Protein 4ZHW (pdb70)

Sequence (110 aa):
GMSSSKVLFGNNLDRLNPDSRNTLTKIARALLAVDIDKVRLEGHTDNYGDEGYNQKLSERRAESVAAVFREAGMPAANIEVRGLGMSKPVADNKTRAGRSENRRVAIIVPA

Secondary structure (DSSP, 8-state):
---SEEE--TT-----HHHHHHHHHHHHHHHHTT---EEEEEE--SSS-HHHHHHHHHHHHHHHHHHHHHHT--GGGEEEEE-TTSS-SS-TTSHHHHHHHSEEEEE---

GO terms:
  GO:0009279 cell outer membrane (C, EXP)

Nearest PDB structures (foldseek):
  4zhw-assembly1_A  TM=1.009E+00  e=9.923E-25  Pseudomonas aeruginosa PAO1
  5eb1-assembly2_D  TM=9.411E-01  e=9.774E-21  Pseudomonas aeruginosa PAO1
  6iki-assembly1_A  TM=9.176E-01  e=9.100E-20  Pseudomonas aeruginosa PAO1
  5eaz-assembly1_B  TM=9.067E-01  e=7.949E-20  Pseudomonas aeruginosa PAO1
  4b5c-assembly3_C  TM=9.358E-01  e=2.118E-10  Burkholderia pseudomallei

InterPro domains:
  IPR006664 Outer membrane protein, bacterial [PR01021] (65-87)
  IPR006664 Outer membrane protein, bacterial [PR01021] (95-110)
  IPR006664 Outer membrane protein, bacterial [PR01021] (110-126)
  IPR006665 OmpA-like domain [PF00691] (65-159)
  IPR006665 OmpA-like domain [PS51123] (53-168)
  IPR006665 OmpA-like domain [cd07185] (63-165)
  IPR036737 OmpA-like domain superfamily [G3DSA:3.30.1330.60] (34-168)
  IPR036737 OmpA-like domain superfamily [SSF103088] (52-165)
  IPR050330 Bacterial Outer Membrane Structural/Functional [PTHR30329] (46-166)

Structure (mmCIF, N/CA/C/O backbone):
data_4ZHW
#
_entry.id   4ZHW
#
_cell.length_a   40.650
_cell.length_b   40.650
_cell.length_c   155.173
_cell.angle_alpha   90.00
_cell.angle_beta   90.00
_cell.angle_gamma   90.00
#
_symmetry.space_group_name_H-M   'P 41 21 2'
#
loop_
_entity.id
_entity.type
_entity.pdbx_description
1 polymer YfiB
2 water water
#
loop_
_atom_site.group_PDB
_atom_site.id
_atom_site.type_symbol
_atom_site.label_atom_id
_atom_site.label_alt_id
_atom_site.label_comp_id
_atom_site.label_asym_id
_atom_site.label_entity_id
_atom_site.label_seq_id
_atom_site.pdbx_PDB_ins_code
_atom_site.Cartn_x
_atom_site.Cartn_y
_atom_site.Cartn_z
_atom_site.occupancy
_atom_site.B_iso_or_equiv
_atom_site.auth_seq_id
_atom_site.auth_comp_id
_atom_site.auth_asym_id
_atom_site.auth_atom_id
_atom_site.pdbx_PDB_model_num
ATOM 1 N N . GLY A 1 58 ? 16.374 19.990 -9.425 1.00 40.70 61 GLY A N 1
ATOM 2 C CA . GLY A 1 58 ? 17.193 18.926 -8.882 1.00 34.01 61 GLY A CA 1
ATOM 3 C C . GLY A 1 58 ? 16.432 17.614 -8.795 1.00 23.78 61 GLY A C 1
ATOM 4 O O . GLY A 1 58 ? 16.542 16.771 -9.674 1.00 22.26 61 GLY A O 1
ATOM 7 N N . MET A 1 59 ? 15.652 17.430 -7.734 1.00 26.42 62 MET A N 1
ATOM 8 C CA . MET A 1 59 ? 15.010 16.137 -7.490 1.00 24.52 62 MET A CA 1
ATOM 9 C C . MET A 1 59 ? 14.000 15.715 -8.544 1.00 26.68 62 MET A C 1
ATOM 10 O O . MET A 1 59 ? 13.092 16.466 -8.910 1.00 25.67 62 MET A O 1
ATOM 24 N N . SER A 1 60 ? 14.155 14.482 -9.007 1.00 20.93 63 SER A N 1
ATOM 25 C CA A SER A 1 60 ? 13.281 13.914 -10.024 0.60 20.98 63 SER A CA 1
ATOM 26 C CA B SER A 1 60 ? 13.285 13.915 -10.025 0.40 21.04 63 SER A CA 1
ATOM 27 C C . SER A 1 60 ? 13.333 12.400 -9.921 1.00 19.72 63 SER A C 1
ATOM 28 O O . SER A 1 60 ? 14.330 11.835 -9.451 1.00 24.33 63 SER A O 1
ATOM 41 N N . SER A 1 61 ? 12.273 11.739 -10.368 1.00 23.11 64 SER A N 1
ATOM 42 C CA . SER A 1 61 ? 12.270 10.275 -10.382 1.00 21.99 64 SER A CA 1
ATOM 43 C C . SER A 1 61 ? 13.119 9.745 -11.533 1.00 23.54 64 SER A C 1
ATOM 44 O O . SER A 1 61 ? 13.500 8.582 -11.563 1.00 22.91 64 SER A O 1
ATOM 52 N N . LYS A 1 62 ? 13.419 10.625 -12.473 1.00 20.73 65 LYS A N 1
ATOM 53 C CA . LYS A 1 62 ? 14.212 10.283 -13.634 1.00 21.77 65 LYS A CA 1
ATOM 54 C C . LYS A 1 62 ? 15.645 10.821 -13.491 1.00 19.30 65 LYS A C 1
ATOM 55 O O . LYS A 1 62 ? 15.853 12.012 -13.252 1.00 22.52 65 LYS A O 1
ATOM 74 N N . VAL A 1 63 ? 16.623 9.929 -13.625 1.00 17.72 66 VAL A N 1
ATOM 75 C CA . VAL A 1 63 ? 18.034 10.270 -13.587 1.00 17.26 66 VAL A CA 1
ATOM 76 C C . VAL A 1 63 ? 18.595 10.056 -14.986 1.00 15.68 66 VAL A C 1
ATOM 77 O O . VAL A 1 63 ? 18.497 8.957 -15.503 1.00 16.61 66 VAL A O 1
ATOM 90 N N . LEU A 1 64 ? 19.169 11.093 -15.592 1.00 15.78 67 LEU A N 1
ATOM 91 C CA . LEU A 1 64 ? 19.665 11.008 -16.963 1.00 15.27 67 LEU A CA 1
ATOM 92 C C . LEU A 1 64 ? 21.159 10.754 -17.038 1.00 15.87 67 LEU A C 1
ATOM 93 O O . LEU A 1 64 ? 21.912 11.106 -16.119 1.00 16.13 67 LEU A O 1
ATOM 109 N N . PHE A 1 65 ? 21.564 10.138 -18.139 1.00 14.38 68 PHE A N 1
ATOM 110 C CA . PHE A 1 65 ? 22.969 9.843 -18.411 1.00 13.43 68 PHE A CA 1
ATOM 111 C C . PHE A 1 65 ? 23.347 10.287 -19.809 1.00 15.47 68 PHE A C 1
ATOM 112 O O . PHE A 1 65 ? 22.523 10.275 -20.719 1.00 16.14 68 PHE A O 1
ATOM 129 N N . GLY A 1 66 ? 24.613 10.629 -19.985 1.00 15.91 69 GLY A N 1
ATOM 130 C CA . GLY A 1 66 ? 25.139 10.901 -21.305 1.00 17.61 69 GLY A CA 1
ATOM 131 C C . GLY A 1 66 ? 25.195 9.651 -22.158 1.00 16.87 69 GLY A C 1
ATOM 132 O O . GLY A 1 66 ? 25.112 8.538 -21.663 1.00 15.66 69 GLY A O 1
ATOM 136 N N . ASN A 1 67 ? 25.368 9.850 -23.458 1.00 16.77 70 ASN A N 1
ATOM 137 C CA . ASN A 1 67 ? 25.501 8.747 -24.391 1.00 15.67 70 ASN A CA 1
ATOM 138 C C . ASN A 1 67 ? 26.552 7.737 -23.963 1.00 15.87 70 ASN A C 1
ATOM 139 O O . ASN A 1 67 ? 27.739 8.086 -23.829 1.00 17.16 70 ASN A O 1
ATOM 150 N N . ASN A 1 68 ? 26.131 6.483 -23.783 1.00 14.70 71 ASN A N 1
ATOM 151 C CA . ASN A 1 68 ? 27.003 5.390 -23.385 1.00 15.92 71 ASN A CA 1
ATOM 152 C C . ASN A 1 68 ? 27.676 5.562 -22.032 1.00 15.86 71 ASN A C 1
ATOM 153 O O . ASN A 1 68 ? 28.600 4.815 -21.700 1.00 16.74 71 ASN A O 1
ATOM 164 N N . LEU A 1 69 ? 27.194 6.501 -21.224 1.00 16.11 72 LEU A N 1
ATOM 165 C CA . LEU A 1 69 ? 27.766 6.720 -19.898 1.00 16.20 72 LEU A CA 1
ATOM 166 C C . LEU A 1 69 ? 26.880 6.099 -18.831 1.00 15.33 72 LEU A C 1
ATOM 167 O O . LEU A 1 69 ? 25.664 5.968 -19.006 1.00 15.59 72 LEU A O 1
ATOM 183 N N . ASP A 1 70 ? 27.474 5.762 -17.696 1.00 15.11 73 ASP A N 1
ATOM 184 C CA . ASP A 1 70 ? 26.734 5.058 -16.652 1.00 15.19 73 ASP A CA 1
ATOM 185 C C . ASP A 1 70 ? 27.038 5.535 -15.242 1.00 15.20 73 ASP A C 1
ATOM 186 O O . ASP A 1 70 ? 26.627 4.898 -14.283 1.00 1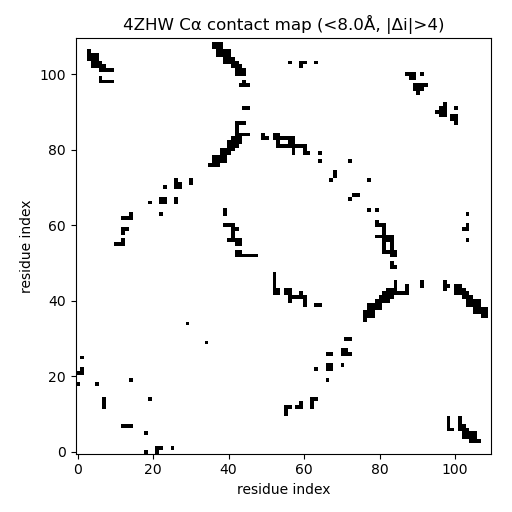6.85 73 ASP A O 1
ATOM 195 N N . ARG A 1 71 ? 27.718 6.677 -15.125 1.00 15.59 74 ARG A N 1
ATOM 196 C CA . ARG A 1 71 ? 28.045 7.243 -13.818 1.00 15.32 74 ARG A CA 1
ATOM 197 C C . ARG A 1 71 ? 27.235 8.487 -13.475 1.00 15.96 74 ARG A C 1
ATOM 198 O O . ARG A 1 71 ? 26.428 8.967 -14.268 1.00 16.46 74 ARG A O 1
ATOM 219 N N . LEU A 1 72 ? 27.428 8.965 -12.254 1.00 14.89 75 LEU A N 1
ATOM 220 C CA . LEU A 1 72 ? 26.706 10.113 -11.706 1.00 15.89 75 LEU A CA 1
ATOM 221 C C . LEU A 1 72 ? 27.696 11.192 -11.279 1.00 15.58 75 LEU A C 1
ATOM 222 O O . LEU A 1 72 ? 28.658 10.893 -10.572 1.00 19.37 75 LEU A O 1
ATOM 238 N N . ASN A 1 73 ? 27.458 12.442 -11.660 1.00 16.61 76 ASN A N 1
ATOM 239 C CA . ASN A 1 73 ? 28.309 13.531 -11.186 1.00 18.45 76 ASN A CA 1
ATOM 240 C C . ASN A 1 73 ? 27.968 13.919 -9.750 1.00 17.30 76 ASN A C 1
ATOM 241 O O . ASN A 1 73 ? 26.984 13.424 -9.189 1.00 18.13 76 ASN A O 1
ATOM 252 N N . PRO A 1 74 ? 28.794 14.773 -9.126 1.00 17.58 77 PRO A N 1
ATOM 253 C CA . PRO A 1 74 ? 28.519 15.071 -7.722 1.00 19.34 77 PRO A CA 1
ATOM 254 C C . PRO A 1 74 ? 27.165 15.738 -7.491 1.00 17.17 77 PRO A C 1
ATOM 255 O O . PRO A 1 74 ? 26.569 15.444 -6.463 1.00 18.88 77 PRO A O 1
ATOM 266 N N . ASP A 1 75 ? 26.686 16.581 -8.396 1.00 21.02 78 ASP A N 1
ATOM 267 C CA . ASP A 1 75 ? 25.359 17.183 -8.204 1.00 20.05 78 ASP A CA 1
ATOM 268 C C . ASP A 1 75 ? 24.269 16.097 -8.204 1.00 19.72 78 ASP A C 1
ATOM 269 O O . ASP A 1 75 ? 23.364 16.117 -7.364 1.00 19.77 78 ASP A O 1
ATOM 278 N N . SER A 1 76 ? 24.329 15.173 -9.154 1.00 19.21 79 SER A N 1
ATOM 279 C CA . SER A 1 76 ? 23.362 14.079 -9.208 1.00 17.68 79 SER A CA 1
ATOM 280 C C . SER A 1 76 ? 23.435 13.227 -7.957 1.00 17.79 79 SER A C 1
ATOM 281 O O . SER A 1 76 ? 22.423 12.866 -7.368 1.00 18.70 79 SER A O 1
ATOM 289 N N . ARG A 1 77 ? 24.637 12.886 -7.528 1.00 18.89 80 ARG A N 1
ATOM 290 C CA . ARG A 1 77 ? 24.769 12.073 -6.336 1.00 18.64 80 ARG A CA 1
ATOM 291 C C . ARG A 1 77 ? 24.210 12.774 -5.084 1.00 19.60 80 ARG A C 1
ATOM 292 O O . ARG A 1 77 ? 23.574 12.147 -4.226 1.00 19.37 80 ARG A O 1
ATOM 313 N N . ASN A 1 78 ? 24.424 14.082 -4.986 1.00 19.93 81 ASN A N 1
ATOM 314 C CA . ASN A 1 78 ? 23.909 14.808 -3.838 1.00 18.93 81 ASN A CA 1
ATOM 315 C C . ASN A 1 78 ? 22.380 14.846 -3.853 1.00 20.08 81 ASN A C 1
ATOM 316 O O . ASN A 1 78 ? 21.740 14.679 -2.816 1.00 20.12 81 ASN A O 1
ATOM 327 N N . THR A 1 79 ? 21.795 15.046 -5.026 1.00 18.97 82 THR A N 1
ATOM 328 C CA . THR A 1 79 ? 20.338 15.065 -5.170 1.00 19.02 82 THR A CA 1
ATOM 329 C C . THR A 1 79 ? 19.763 13.713 -4.776 1.00 21.69 82 THR A C 1
ATOM 330 O O . THR A 1 79 ? 18.798 13.623 -4.018 1.00 19.62 82 THR A O 1
ATOM 341 N N . LEU A 1 80 ? 20.370 12.655 -5.288 1.00 18.30 83 LEU A N 1
ATOM 342 C CA . LEU A 1 80 ? 19.886 11.309 -5.025 1.00 16.45 83 LEU A CA 1
ATOM 343 C C . LEU A 1 80 ? 20.067 10.917 -3.562 1.00 18.83 83 LEU A C 1
ATOM 344 O O . LEU A 1 80 ? 19.237 10.221 -2.990 1.00 17.06 83 LEU A O 1
ATOM 360 N N . THR A 1 81 ? 21.155 11.360 -2.938 1.00 17.18 84 THR A N 1
ATOM 361 C CA . THR A 1 81 ? 21.315 11.153 -1.507 1.00 17.34 84 THR A CA 1
ATOM 362 C C . THR A 1 81 ? 20.164 11.795 -0.730 1.00 17.37 84 THR A C 1
ATOM 363 O O . THR A 1 81 ? 19.667 11.201 0.220 1.00 17.58 84 THR A O 1
ATOM 374 N N . LYS A 1 82 ? 19.751 12.996 -1.135 1.00 18.88 85 LYS A N 1
ATOM 375 C CA . LYS A 1 82 ? 18.634 13.663 -0.461 1.00 19.20 85 LYS A CA 1
ATOM 376 C C . LYS A 1 82 ? 17.340 12.863 -0.622 1.00 18.78 85 LYS A C 1
ATOM 377 O O . LYS A 1 82 ? 16.604 12.702 0.355 1.00 18.55 85 LYS A O 1
ATOM 396 N N . ILE A 1 83 ? 17.066 12.347 -1.822 1.00 17.56 86 ILE A N 1
ATOM 397 C CA . ILE A 1 83 ? 15.873 11.525 -2.031 1.00 18.42 86 ILE A CA 1
ATOM 398 C C . ILE A 1 83 ? 15.959 10.288 -1.149 1.00 18.21 86 ILE A C 1
ATOM 399 O O . ILE A 1 83 ? 15.018 9.960 -0.431 1.00 17.49 86 ILE A O 1
ATOM 415 N N . ALA A 1 84 ? 17.108 9.618 -1.157 1.00 16.16 87 ALA A N 1
ATOM 416 C CA . ALA A 1 84 ? 17.280 8.410 -0.365 1.00 15.88 87 ALA A CA 1
ATOM 417 C C . ALA A 1 84 ? 17.066 8.661 1.117 1.00 15.01 87 ALA A C 1
ATOM 418 O O . ALA A 1 84 ? 16.425 7.872 1.808 1.00 16.97 87 ALA A O 1
ATOM 425 N N . ARG A 1 85 ? 17.633 9.754 1.622 1.00 16.80 88 ARG A N 1
ATOM 426 C CA . ARG A 1 85 ? 17.527 10.078 3.040 1.00 16.71 88 ARG A CA 1
ATOM 427 C C . ARG A 1 85 ? 16.085 10.453 3.399 1.00 14.80 88 ARG A C 1
ATOM 428 O O . ARG A 1 85 ? 15.635 10.171 4.520 1.00 17.60 88 ARG A O 1
ATOM 449 N N . ALA A 1 86 ? 15.372 11.089 2.477 1.00 17.06 89 ALA A N 1
ATOM 450 C CA . ALA A 1 86 ? 13.967 11.421 2.729 1.00 17.65 89 ALA A CA 1
ATOM 451 C C . ALA A 1 86 ? 13.139 10.151 2.875 1.00 16.87 89 ALA A C 1
ATOM 452 O O . ALA A 1 86 ? 12.349 10.032 3.803 1.00 17.68 89 ALA A O 1
ATOM 459 N N . LEU A 1 87 ? 13.332 9.202 1.963 1.00 16.83 90 LEU A N 1
ATOM 460 C CA . LEU A 1 87 ? 12.581 7.949 1.992 1.00 18.72 90 LEU A CA 1
ATOM 461 C C . LEU A 1 87 ? 12.926 7.124 3.230 1.00 18.51 90 LEU A C 1
ATOM 462 O O . LEU A 1 87 ? 12.055 6.510 3.849 1.00 18.96 90 LEU A O 1
ATOM 478 N N . LEU A 1 88 ? 14.191 7.148 3.638 1.00 18.72 91 LEU A N 1
ATOM 479 C CA . LEU A 1 88 ? 14.607 6.497 4.855 1.00 20.08 91 LEU A CA 1
ATOM 480 C C . LEU A 1 88 ? 13.872 7.111 6.069 1.00 19.32 91 LEU A C 1
ATOM 481 O O . LEU A 1 88 ? 13.377 6.411 6.954 1.00 19.93 91 LEU A O 1
ATOM 497 N N . ALA A 1 89 ? 13.816 8.440 6.094 1.00 19.39 92 ALA A N 1
ATOM 498 C CA . ALA A 1 89 ? 13.271 9.180 7.226 1.00 17.53 92 ALA A CA 1
ATOM 499 C C . ALA A 1 89 ? 11.807 8.866 7.451 1.00 19.44 92 ALA A C 1
ATOM 500 O O . ALA A 1 89 ? 11.366 8.785 8.599 1.00 19.52 92 ALA A O 1
ATOM 507 N N . VAL A 1 90 ? 11.055 8.697 6.369 1.00 17.96 93 VAL A N 1
ATOM 508 C CA . VAL A 1 90 ? 9.626 8.430 6.481 1.00 18.09 93 VAL A CA 1
ATOM 509 C C . VAL A 1 90 ? 9.330 6.933 6.360 1.00 17.41 93 VAL A C 1
ATOM 510 O O . VAL A 1 90 ? 8.201 6.536 6.134 1.00 17.55 93 VAL A O 1
ATOM 523 N N . ASP A 1 91 ? 10.360 6.115 6.530 1.00 17.39 94 ASP A N 1
ATOM 524 C CA . ASP A 1 91 ? 10.179 4.690 6.811 1.00 17.59 94 ASP A CA 1
ATOM 525 C C . ASP A 1 91 ? 9.523 3.949 5.641 1.00 16.54 94 ASP A C 1
ATOM 526 O O . ASP A 1 91 ? 8.666 3.091 5.844 1.00 16.47 94 ASP A O 1
ATOM 535 N N . ILE A 1 92 ? 9.957 4.257 4.427 1.00 16.39 95 ILE A N 1
ATOM 536 C CA . ILE A 1 92 ? 9.488 3.581 3.232 1.00 16.67 95 ILE A CA 1
ATOM 537 C C . ILE A 1 92 ? 10.138 2.200 3.108 1.00 15.24 95 ILE A C 1
ATOM 538 O O . ILE A 1 92 ? 11.337 2.060 3.303 1.00 16.88 95 ILE A O 1
ATOM 554 N N . ASP A 1 93 ? 9.344 1.183 2.747 1.00 14.86 96 ASP A N 1
ATOM 555 C CA . ASP A 1 93 ? 9.817 -0.204 2.655 1.00 14.98 96 ASP A CA 1
ATOM 556 C C . ASP A 1 93 ? 10.822 -0.447 1.539 1.00 15.93 96 ASP A C 1
ATOM 557 O O . ASP A 1 93 ? 11.805 -1.157 1.736 1.00 17.25 96 ASP A O 1
ATOM 566 N N . LYS A 1 94 ? 10.556 0.108 0.356 1.00 14.89 97 LYS A N 1
ATOM 567 C CA . LYS A 1 94 ? 11.220 -0.377 -0.842 1.00 16.25 97 LYS A CA 1
ATOM 568 C C . LYS A 1 94 ? 11.369 0.690 -1.913 1.00 14.82 97 LYS A C 1
ATOM 569 O O . LYS A 1 94 ? 10.469 1.493 -2.138 1.00 17.58 97 LYS A O 1
ATOM 588 N N . VAL A 1 95 ? 12.517 0.654 -2.576 1.00 15.27 98 VAL A N 1
ATOM 589 C CA . VAL A 1 95 ? 12.758 1.458 -3.774 1.00 15.18 98 VAL A CA 1
ATOM 590 C C . VAL A 1 95 ? 13.135 0.499 -4.892 1.00 17.86 98 VAL A C 1
ATOM 591 O O . VAL A 1 95 ? 13.871 -0.472 -4.652 1.00 17.47 98 VAL A O 1
ATOM 604 N N . ARG A 1 96 ? 12.623 0.762 -6.099 1.00 16.05 99 ARG A N 1
ATOM 605 C CA . ARG A 1 96 ? 12.936 -0.039 -7.279 1.00 16.28 99 ARG A CA 1
ATOM 606 C C . ARG A 1 96 ? 13.630 0.906 -8.239 1.00 17.04 99 ARG A C 1
ATOM 607 O O . ARG A 1 96 ? 13.161 2.017 -8.469 1.00 16.69 99 ARG A O 1
ATOM 628 N N . LEU A 1 97 ? 14.769 0.472 -8.756 1.00 15.92 100 LEU A N 1
ATOM 629 C CA . LEU A 1 97 ? 15.550 1.270 -9.691 1.00 16.44 100 LEU A CA 1
ATOM 630 C C . LEU A 1 97 ? 15.615 0.547 -11.026 1.00 17.24 100 LEU A C 1
ATOM 631 O O . LEU A 1 97 ? 16.165 -0.553 -11.109 1.00 18.21 100 LEU A O 1
ATOM 647 N N . GLU A 1 98 ? 15.046 1.150 -12.063 1.00 16.18 101 GLU A N 1
ATOM 648 C CA . GLU A 1 98 ? 15.006 0.534 -13.382 1.00 17.11 101 GLU A CA 1
ATOM 649 C C . GLU A 1 98 ? 15.919 1.308 -14.319 1.00 18.69 101 GLU A C 1
ATOM 650 O O . GLU A 1 98 ? 15.716 2.506 -14.518 1.00 18.17 101 GLU A O 1
ATOM 662 N N . GLY A 1 99 ? 16.929 0.631 -14.857 1.00 17.48 102 GLY A N 1
ATOM 663 C CA . GLY A 1 99 ? 17.837 1.227 -15.838 1.00 16.62 102 GLY A CA 1
ATOM 664 C C . GLY A 1 99 ? 17.379 1.029 -17.270 1.00 17.44 102 GLY A C 1
ATOM 6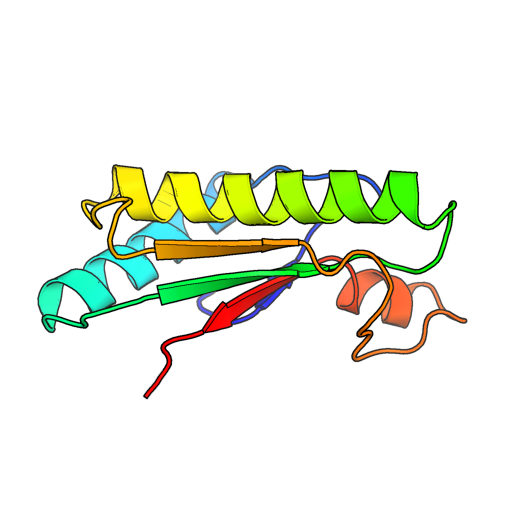65 O O . GLY A 1 99 ? 16.827 -0.019 -17.609 1.00 16.65 102 GLY A O 1
ATOM 669 N N . HIS A 1 100 ? 17.650 2.022 -18.114 1.00 15.37 103 HIS A N 1
ATOM 670 C CA . HIS A 1 100 ? 17.198 2.031 -19.503 1.00 14.97 103 HIS A CA 1
ATOM 671 C C . HIS A 1 100 ? 18.250 2.616 -20.430 1.00 14.26 103 HIS A C 1
ATOM 672 O O . HIS A 1 100 ? 19.137 3.349 -19.987 1.00 15.77 103 HIS A O 1
ATOM 686 N N . THR A 1 101 ? 18.115 2.321 -21.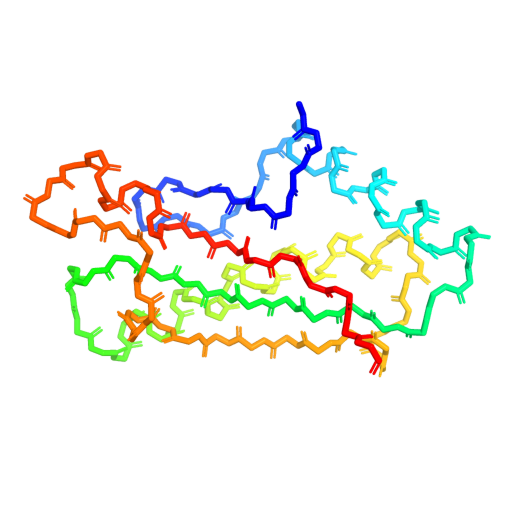721 1.00 14.63 104 THR A N 1
ATOM 687 C CA . THR A 1 101 ? 19.007 2.856 -22.750 1.00 15.44 104 THR A CA 1
ATOM 688 C C . THR A 1 101 ? 18.246 3.322 -23.979 1.00 15.99 104 THR A C 1
ATOM 689 O O . THR A 1 101 ? 17.053 3.035 -24.148 1.00 14.93 104 THR A O 1
ATOM 700 N N . ASP A 1 102 ? 18.960 3.999 -24.872 1.00 15.32 105 ASP A N 1
ATO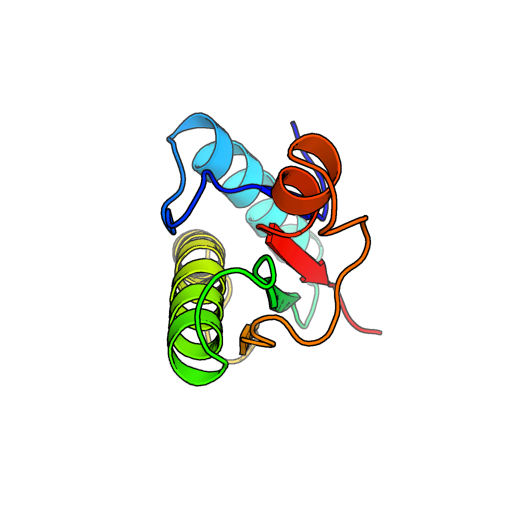M 701 C CA . ASP A 1 102 ? 18.485 4.191 -26.228 1.00 14.21 105 ASP A CA 1
ATOM 702 C C . ASP A 1 102 ? 18.700 2.893 -27.015 1.00 16.10 105 ASP A C 1
ATOM 703 O O . ASP A 1 102 ? 19.265 1.919 -26.489 1.00 16.43 105 ASP A O 1
ATOM 712 N N . ASN A 1 103 ? 18.231 2.866 -28.261 1.00 14.68 106 ASN A N 1
ATOM 713 C CA . ASN A 1 103 ? 18.267 1.631 -29.037 1.00 15.88 106 ASN A CA 1
ATOM 714 C C . ASN A 1 103 ? 19.473 1.521 -29.976 1.00 17.24 106 ASN A C 1
ATOM 715 O O . ASN A 1 103 ? 19.520 0.626 -30.818 1.00 17.91 106 ASN A O 1
ATOM 726 N N . TYR A 1 104 ? 20.449 2.417 -29.849 1.00 16.10 107 TYR A N 1
ATOM 727 C CA . TYR A 1 104 ? 21.702 2.252 -30.583 1.00 15.67 107 TYR A CA 1
ATOM 728 C C . TYR A 1 104 ? 22.517 1.124 -29.963 1.00 15.54 107 TYR A C 1
ATOM 729 O O . TYR A 1 104 ? 22.633 1.050 -28.746 1.00 16.11 107 TYR A O 1
ATOM 747 N N . GLY A 1 105 ? 23.040 0.215 -30.786 1.00 15.69 108 GLY A N 1
ATOM 748 C CA . GLY A 1 105 ? 23.751 -0.954 -30.303 1.00 17.84 108 GLY A CA 1
ATOM 749 C C . GLY A 1 105 ? 22.819 -2.126 -30.092 1.00 16.18 108 GLY A C 1
ATOM 750 O O . GLY A 1 105 ? 21.596 -1.976 -30.204 1.00 18.41 108 GLY A O 1
ATOM 754 N N . ASP A 1 106 ? 23.370 -3.299 -29.806 1.00 18.97 109 ASP A N 1
ATOM 755 C CA . ASP A 1 106 ? 22.523 -4.487 -29.748 1.00 21.72 109 ASP A CA 1
ATOM 756 C C . ASP A 1 106 ? 21.902 -4.715 -28.374 1.00 21.32 109 ASP A C 1
ATOM 757 O O . ASP A 1 106 ? 22.206 -3.998 -27.407 1.00 19.91 109 ASP A O 1
ATOM 766 N N . GLU A 1 107 ? 21.005 -5.694 -28.294 1.00 20.62 110 GLU A N 1
ATOM 767 C CA . GLU A 1 107 ? 20.219 -5.925 -27.089 1.00 21.91 110 GLU A CA 1
ATOM 768 C C . GLU A 1 107 ? 21.110 -6.144 -25.870 1.00 24.67 110 GLU A C 1
ATOM 769 O O . GLU A 1 107 ? 20.877 -5.564 -24.806 1.00 21.27 110 GLU A O 1
ATOM 781 N N . GLY A 1 108 ? 22.152 -6.949 -26.030 1.00 19.55 111 GLY A N 1
ATOM 782 C CA . GLY A 1 108 ? 23.009 -7.312 -24.925 1.00 23.25 111 GLY A CA 1
ATOM 783 C C . GLY A 1 108 ? 23.842 -6.146 -24.447 1.00 19.28 111 GLY A C 1
ATOM 784 O O . GLY A 1 108 ? 24.000 -5.954 -23.238 1.00 20.08 111 GLY A O 1
ATOM 788 N N . TYR A 1 109 ? 24.366 -5.372 -25.388 1.00 18.71 112 TYR A N 1
ATOM 789 C CA . TYR A 1 109 ? 25.163 -4.205 -25.055 1.00 19.02 112 TYR A CA 1
ATOM 790 C C . TYR A 1 109 ? 24.321 -3.280 -24.178 1.00 18.31 112 TYR A C 1
ATOM 791 O O . TY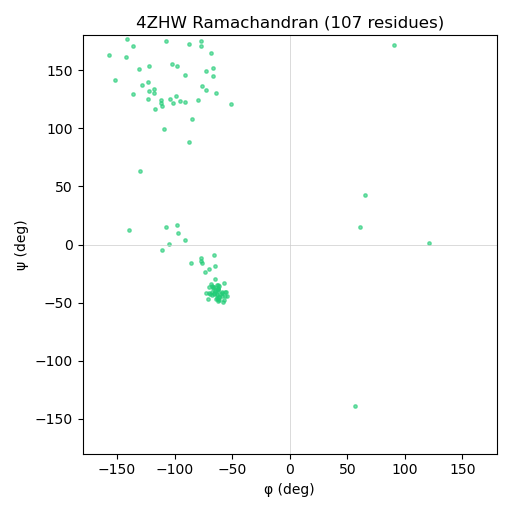R A 1 109 ? 24.775 -2.815 -23.118 1.00 17.89 112 TYR A O 1
ATOM 809 N N . ASN A 1 110 ? 23.089 -3.029 -24.614 1.00 17.96 113 ASN A N 1
ATOM 810 C CA . ASN A 1 110 ? 22.198 -2.119 -23.921 1.00 16.14 113 ASN A CA 1
ATOM 811 C C . ASN A 1 110 ? 21.722 -2.699 -22.596 1.00 19.24 113 ASN A C 1
ATOM 812 O O . ASN A 1 110 ? 21.576 -1.979 -21.615 1.00 17.21 113 ASN A O 1
ATOM 823 N N . GLN A 1 111 ? 21.495 -4.001 -22.554 1.00 16.53 114 GLN A N 1
ATOM 824 C CA . GLN A 1 111 ? 21.092 -4.639 -21.302 1.00 19.26 114 GLN A CA 1
ATOM 825 C C . GL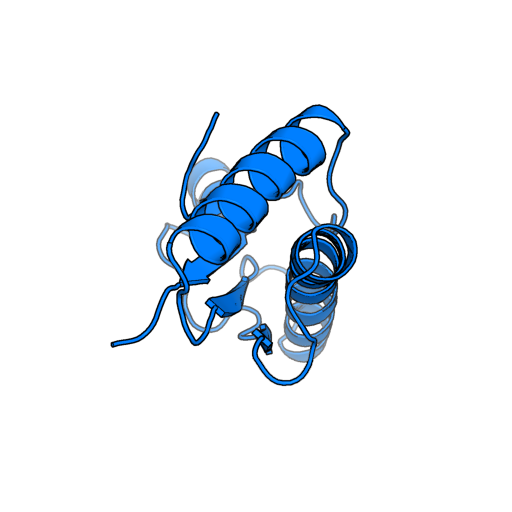N A 1 111 ? 22.156 -4.381 -20.234 1.00 19.14 114 GLN A C 1
ATOM 826 O O . GLN A 1 111 ? 21.837 -3.941 -19.122 1.00 18.53 114 GLN A O 1
ATOM 840 N N . LYS A 1 112 ? 23.420 -4.630 -20.557 1.00 17.04 115 LYS A N 1
ATOM 841 C CA . LYS A 1 112 ? 24.492 -4.452 -19.593 1.00 19.81 115 LYS A CA 1
ATOM 842 C C . LYS A 1 112 ? 24.672 -2.977 -19.212 1.00 17.34 115 LYS A C 1
ATOM 843 O O . LYS A 1 112 ? 24.895 -2.676 -18.041 1.00 16.91 115 LYS A O 1
ATOM 862 N N . LEU A 1 113 ? 24.519 -2.066 -20.171 1.00 16.06 116 LEU A N 1
ATOM 863 C CA . LEU A 1 113 ? 24.618 -0.628 -19.889 1.00 15.89 116 LEU A CA 1
ATOM 864 C C . LEU A 1 113 ? 23.508 -0.216 -18.920 1.00 16.47 116 LEU A C 1
ATOM 865 O O . LEU A 1 113 ? 23.741 0.539 -17.976 1.00 15.68 116 LEU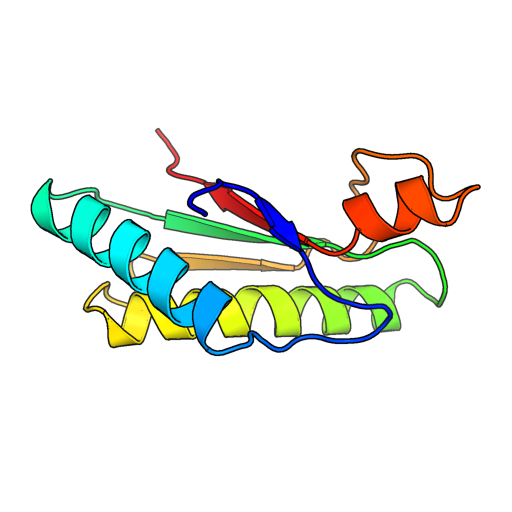 A O 1
ATOM 881 N N . SER A 1 114 ? 22.304 -0.723 -19.143 1.00 17.07 117 SER A N 1
ATOM 882 C CA . SER A 1 114 ? 21.181 -0.405 -18.278 1.00 16.02 117 SER A CA 1
ATOM 883 C C . SER A 1 114 ? 21.410 -0.909 -16.859 1.00 18.45 117 SER A C 1
ATOM 884 O O . SER A 1 114 ? 20.998 -0.256 -15.887 1.00 17.04 117 SER A O 1
ATOM 892 N N . GLU A 1 115 ? 22.080 -2.051 -16.731 1.00 16.97 118 GLU A N 1
ATOM 893 C CA . GLU A 1 115 ? 22.379 -2.622 -15.423 1.00 19.12 118 GLU A CA 1
ATOM 894 C C . GLU A 1 115 ? 23.400 -1.759 -14.705 1.00 16.67 118 GLU A C 1
ATOM 895 O O . GLU A 1 115 ? 23.269 -1.519 -13.503 1.00 17.75 118 GLU A O 1
ATOM 907 N N . ARG A 1 116 ? 24.435 -1.300 -15.413 1.00 17.46 119 ARG A N 1
ATOM 908 C CA . ARG A 1 116 ? 25.431 -0.434 -14.790 1.00 16.69 119 ARG A CA 1
ATOM 909 C C . ARG A 1 116 ? 24.802 0.874 -14.309 1.00 16.99 119 ARG A C 1
ATOM 910 O O . ARG A 1 116 ? 25.138 1.385 -13.231 1.00 15.80 119 ARG A O 1
ATOM 931 N N . ARG A 1 117 ? 23.887 1.428 -15.098 1.00 15.93 120 ARG A N 1
ATOM 932 C CA . ARG A 1 117 ? 23.215 2.654 -14.699 1.00 15.67 120 ARG A CA 1
ATOM 933 C C . ARG A 1 117 ? 22.405 2.460 -13.417 1.00 15.48 120 ARG A C 1
ATOM 934 O O . ARG A 1 117 ? 22.494 3.263 -12.487 1.00 15.50 120 ARG A O 1
ATOM 955 N N . ALA A 1 118 ? 21.617 1.408 -13.377 1.00 1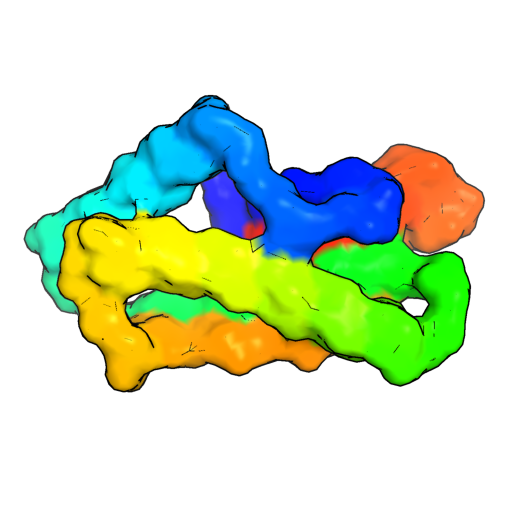5.70 121 ALA A N 1
ATOM 956 C CA . ALA A 1 118 ? 20.794 1.142 -12.214 1.00 17.06 121 ALA A CA 1
ATOM 957 C C . ALA A 1 118 ? 21.652 0.895 -10.971 1.00 16.54 121 ALA A C 1
ATOM 958 O O . ALA A 1 118 ? 21.293 1.337 -9.865 1.00 16.37 121 ALA A O 1
ATOM 965 N N . GLU A 1 119 ? 22.790 0.226 -11.138 1.00 16.27 122 GLU A N 1
ATOM 966 C CA . GLU A 1 119 ? 23.689 -0.038 -10.025 1.00 17.30 122 GLU A CA 1
ATOM 967 C C . GLU A 1 119 ? 24.314 1.238 -9.493 1.00 15.95 122 GLU A C 1
ATOM 968 O O . GLU A 1 119 ? 24.491 1.375 -8.290 1.00 16.56 122 GLU A O 1
ATOM 980 N N . SER A 1 120 ? 24.639 2.187 -10.364 1.00 15.50 123 SER A N 1
ATOM 981 C CA . SER A 1 120 ? 25.197 3.460 -9.928 1.00 16.82 123 SER A CA 1
ATOM 982 C C . SER A 1 120 ? 24.237 4.180 -9.003 1.00 15.69 123 SER A C 1
ATOM 983 O O . SER A 1 120 ? 24.651 4.739 -7.979 1.00 16.55 123 SER A O 1
ATOM 991 N N . VAL A 1 121 ? 22.955 4.158 -9.353 1.00 15.44 124 VAL A N 1
ATOM 992 C CA . VAL A 1 121 ? 21.932 4.800 -8.529 1.00 15.92 124 VAL A CA 1
ATOM 993 C C . VAL A 1 121 ? 21.701 3.988 -7.251 1.00 13.59 124 VAL A C 1
ATOM 994 O O . VAL A 1 121 ? 21.620 4.559 -6.152 1.00 15.28 124 VAL A O 1
ATOM 1007 N N . ALA A 1 122 ? 21.656 2.662 -7.360 1.00 14.82 125 ALA A N 1
ATOM 1008 C CA . ALA A 1 122 ? 21.509 1.810 -6.172 1.00 17.53 125 ALA A CA 1
ATOM 1009 C C . ALA A 1 122 ? 22.587 2.067 -5.135 1.00 17.26 125 ALA A C 1
ATOM 1010 O O . ALA A 1 122 ? 22.315 2.082 -3.926 1.00 17.15 125 ALA A O 1
ATOM 1017 N N . ALA A 1 123 ? 23.818 2.254 -5.576 1.00 15.94 126 ALA A N 1
ATOM 1018 C CA . ALA A 1 123 ? 24.918 2.493 -4.649 1.00 17.29 126 ALA A CA 1
ATOM 1019 C C . ALA A 1 123 ? 24.706 3.749 -3.833 1.00 16.99 126 ALA A C 1
ATOM 1020 O O . ALA A 1 123 ? 25.086 3.793 -2.654 1.00 17.24 126 ALA A O 1
ATOM 1027 N N . VAL A 1 124 ? 24.119 4.785 -4.428 1.00 14.70 127 VAL A N 1
ATOM 1028 C CA . VAL A 1 124 ? 23.859 6.019 -3.680 1.00 15.28 127 VAL A CA 1
ATOM 1029 C C . VAL A 1 124 ? 22.824 5.746 -2.579 1.00 13.96 127 VAL A C 1
ATOM 1030 O O . VAL A 1 124 ? 22.966 6.215 -1.442 1.00 15.43 127 VAL A O 1
ATOM 1043 N N . PHE A 1 125 ? 21.792 4.970 -2.895 1.00 15.29 128 PHE A N 1
ATOM 1044 C CA . PHE A 1 125 ? 20.779 4.640 -1.894 1.00 15.62 128 PHE A CA 1
ATOM 1045 C C . PHE A 1 125 ? 21.381 3.793 -0.765 1.00 15.61 128 PHE A C 1
ATOM 1046 O O . PHE A 1 125 ? 21.072 4.006 0.416 1.00 15.85 128 PHE A O 1
ATOM 1063 N N . ARG A 1 126 ? 22.254 2.853 -1.111 1.00 15.14 129 ARG A N 1
ATOM 1064 C CA . ARG A 1 126 ? 22.886 2.021 -0.089 1.00 16.86 129 ARG A CA 1
ATOM 1065 C C . ARG A 1 126 ? 23.786 2.849 0.798 1.00 17.39 129 ARG A C 1
ATOM 1066 O O . ARG A 1 126 ? 23.796 2.670 2.027 1.00 16.59 129 ARG A O 1
ATOM 1087 N N . GLU A 1 127 ? 24.547 3.758 0.202 1.00 16.91 130 GLU A N 1
ATOM 1088 C CA . GLU A 1 127 ? 25.468 4.592 0.961 1.00 18.08 130 GLU A CA 1
ATOM 1089 C C . GLU A 1 127 ? 24.704 5.506 1.908 1.00 18.25 130 GLU A C 1
ATOM 1090 O O . GLU A 1 127 ? 25.207 5.846 2.988 1.00 19.68 130 GLU A O 1
ATOM 1102 N N . ALA A 1 128 ? 23.482 5.876 1.529 1.00 17.00 131 ALA A N 1
ATOM 1103 C CA . ALA A 1 128 ? 22.652 6.751 2.352 1.00 17.24 131 ALA A CA 1
ATOM 1104 C C . ALA A 1 128 ? 22.009 6.019 3.531 1.00 18.05 131 ALA A C 1
ATOM 1105 O O . ALA A 1 128 ? 21.459 6.654 4.433 1.00 19.33 131 ALA A O 1
ATOM 1112 N N . GLY A 1 129 ? 22.024 4.694 3.495 1.00 16.52 132 GLY A N 1
ATOM 1113 C CA . GLY A 1 129 ? 21.522 3.879 4.592 1.00 16.75 132 GLY A CA 1
ATOM 1114 C C . GLY A 1 129 ? 20.394 2.916 4.262 1.00 17.31 132 GLY A C 1
ATOM 1115 O O . GLY A 1 129 ? 19.897 2.225 5.143 1.00 16.74 132 GLY A O 1
ATOM 1119 N N . MET A 1 130 ? 19.963 2.868 3.002 1.00 15.98 133 MET A N 1
ATOM 1120 C CA . MET A 1 130 ? 18.909 1.945 2.607 1.00 16.62 133 MET A CA 1
ATOM 1121 C C . MET A 1 130 ? 19.503 0.558 2.428 1.00 17.91 133 MET A C 1
ATOM 1122 O O . MET A 1 130 ? 20.468 0.387 1.666 1.00 17.80 133 MET A O 1
ATOM 1136 N N . PRO A 1 131 ? 18.960 -0.444 3.132 1.00 16.75 134 PRO A N 1
ATOM 1137 C CA . PRO A 1 131 ? 19.556 -1.778 2.988 1.00 18.03 134 PRO A CA 1
ATOM 1138 C C . PRO A 1 131 ? 19.369 -2.356 1.590 1.00 17.38 134 PRO A C 1
ATOM 1139 O O . PRO A 1 131 ? 18.321 -2.175 0.975 1.00 16.84 134 PRO A O 1
ATOM 1150 N N . ALA A 1 132 ? 20.373 -3.097 1.125 1.00 18.14 135 ALA A N 1
ATOM 1151 C CA . ALA A 1 132 ? 20.327 -3.702 -0.198 1.00 18.59 135 ALA A CA 1
ATOM 1152 C C . ALA A 1 132 ? 19.116 -4.614 -0.368 1.00 18.83 135 ALA A C 1
ATOM 1153 O O . ALA A 1 132 ? 18.552 -4.711 -1.457 1.00 18.67 135 ALA A O 1
ATOM 1160 N N . ALA A 1 133 ? 18.707 -5.264 0.719 1.00 17.90 136 ALA A N 1
ATOM 1161 C CA . ALA A 1 133 ? 17.567 -6.161 0.660 1.00 18.83 136 ALA A CA 1
ATOM 1162 C C . ALA A 1 133 ? 16.265 -5.445 0.337 1.00 19.83 136 ALA A C 1
ATOM 1163 O O . ALA A 1 133 ? 15.307 -6.089 -0.056 1.00 19.59 136 ALA A O 1
ATOM 1170 N N . ASN A 1 134 ? 16.243 -4.121 0.521 1.00 17.56 137 ASN A N 1
ATOM 1171 C CA . ASN A 1 134 ? 15.045 -3.317 0.306 1.00 16.48 137 ASN A CA 1
ATOM 1172 C C . ASN A 1 134 ? 15.138 -2.457 -0.966 1.00 18.89 137 ASN A C 1
ATOM 1173 O O . ASN A 1 134 ? 14.368 -1.506 -1.159 1.00 17.47 137 ASN A O 1
ATOM 1184 N N . ILE A 1 135 ? 16.096 -2.790 -1.825 1.00 17.23 138 ILE A N 1
ATOM 1185 C CA . ILE A 1 135 ? 16.297 -2.116 -3.100 1.00 16.21 138 ILE A CA 1
ATOM 1186 C C . ILE A 1 135 ? 16.205 -3.180 -4.182 1.00 18.13 138 ILE A C 1
ATOM 1187 O O . ILE A 1 135 ? 16.920 -4.192 -4.130 1.00 20.33 138 ILE A O 1
ATOM 1203 N N . GLU A 1 136 ? 15.323 -2.964 -5.144 1.00 17.44 139 GLU A N 1
ATOM 1204 C CA . GLU A 1 136 ? 15.239 -3.817 -6.326 1.00 18.79 139 GLU A CA 1
ATOM 1205 C C . GLU A 1 136 ? 15.921 -3.125 -7.490 1.00 18.24 139 GLU A C 1
ATOM 1206 O O . GLU A 1 136 ? 15.546 -2.014 -7.864 1.00 22.00 139 GLU A O 1
ATOM 1218 N N . VAL A 1 137 ? 16.922 -3.778 -8.056 1.00 17.79 140 VAL A N 1
ATOM 1219 C CA . VAL A 1 137 ? 17.700 -3.208 -9.142 1.00 18.48 140 VAL A CA 1
ATOM 1220 C C . VAL A 1 137 ? 17.407 -4.010 -10.412 1.00 21.32 140 VAL A C 1
ATOM 1221 O O . VAL A 1 137 ? 17.578 -5.233 -10.433 1.00 20.74 140 VAL A O 1
ATOM 1234 N N . ARG A 1 138 ? 16.963 -3.324 -11.465 1.00 18.39 141 ARG A N 1
ATOM 1235 C CA . ARG A 1 138 ? 16.586 -3.994 -12.709 1.00 19.71 141 ARG A CA 1
ATOM 1236 C C . ARG A 1 138 ? 17.129 -3.238 -13.906 1.00 19.23 141 ARG A C 1
ATOM 1237 O O . ARG A 1 138 ? 16.914 -2.045 -14.018 1.00 22.33 141 ARG A O 1
ATOM 1258 N N . GLY A 1 139 ? 17.794 -3.935 -14.813 1.00 18.77 142 GLY A N 1
ATOM 1259 C CA . GLY A 1 139 ? 18.127 -3.353 -16.110 1.00 19.68 142 GLY A CA 1
ATOM 1260 C C . GLY A 1 139 ? 17.113 -3.817 -17.148 1.00 20.77 142 GLY A C 1
ATOM 1261 O O . GLY A 1 139 ? 16.869 -5.027 -17.262 1.00 21.11 142 GLY A O 1
ATOM 1265 N N . LEU A 1 140 ? 16.501 -2.883 -17.883 1.00 17.61 143 LEU A N 1
ATOM 1266 C CA . LEU A 1 140 ? 15.529 -3.205 -18.933 1.00 18.03 143 LEU A CA 1
ATOM 1267 C C . LEU A 1 140 ? 16.123 -3.038 -20.330 1.00 18.97 143 LEU A C 1
ATOM 1268 O O . LEU A 1 140 ? 15.437 -3.232 -21.343 1.00 21.17 143 LEU A O 1
ATOM 1284 N N . GLY A 1 141 ? 17.393 -2.657 -20.399 1.00 17.62 144 GLY A N 1
ATOM 1285 C CA . GLY A 1 141 ? 18.003 -2.414 -21.696 1.00 18.17 144 GLY A CA 1
ATOM 1286 C C . GLY A 1 141 ? 17.262 -1.385 -22.529 1.00 18.07 144 GLY A C 1
ATOM 1287 O O . GLY A 1 141 ? 16.813 -0.360 -22.015 1.00 17.00 144 GLY A O 1
ATOM 1291 N N . MET A 1 142 ? 17.144 -1.658 -23.829 1.00 17.69 145 MET A N 1
ATOM 1292 C CA . MET A 1 142 ? 16.523 -0.741 -24.780 1.00 17.34 145 MET A CA 1
ATOM 1293 C C . MET A 1 142 ? 15.009 -0.959 -24.962 1.00 18.14 145 MET A C 1
ATOM 1294 O O . MET A 1 142 ? 14.372 -0.276 -25.753 1.00 18.88 145 MET A O 1
ATOM 1308 N N . SER A 1 143 ? 14.443 -1.883 -24.194 1.00 19.47 146 SER A N 1
ATOM 1309 C CA . SER A 1 143 ? 13.096 -2.411 -24.445 1.00 21.77 146 SER A CA 1
ATOM 1310 C C . SER A 1 143 ? 11.890 -1.514 -24.133 1.00 21.93 146 SER A C 1
ATOM 1311 O O . SER A 1 143 ? 10.816 -1.717 -24.710 1.00 23.13 146 SER A O 1
ATOM 1319 N N . LYS A 1 144 ? 12.052 -0.540 -23.243 1.00 19.69 147 LYS A N 1
ATOM 1320 C CA . LYS A 1 144 ? 10.935 0.248 -22.747 1.00 18.37 147 LYS A CA 1
ATOM 1321 C C . LYS A 1 144 ? 11.189 1.754 -22.827 1.00 16.28 147 LYS A C 1
ATOM 1322 O O . LYS A 1 144 ? 11.220 2.456 -21.830 1.00 19.09 147 LYS A O 1
ATOM 1341 N N . PRO A 1 145 ? 11.346 2.268 -24.040 1.00 15.95 148 PRO A N 1
ATOM 1342 C CA . PRO A 1 145 ? 11.563 3.710 -24.208 1.00 15.67 148 PRO A CA 1
ATOM 1343 C C . PRO A 1 145 ? 10.362 4.543 -23.810 1.00 17.30 148 PRO A C 1
ATOM 1344 O O . PRO A 1 145 ? 9.210 4.083 -23.914 1.00 18.78 148 PRO A O 1
ATOM 1355 N N . VAL A 1 146 ? 10.623 5.767 -23.375 1.00 16.71 149 VAL A N 1
ATOM 1356 C CA . VAL A 1 146 ? 9.584 6.786 -23.150 1.00 18.80 149 VAL A CA 1
ATOM 1357 C C . VAL A 1 146 ? 9.648 7.945 -24.141 1.00 18.60 149 VAL A C 1
ATOM 1358 O O . VAL A 1 146 ? 8.793 8.841 -24.134 1.00 18.25 149 VAL A O 1
ATOM 1371 N N . ALA A 1 147 ? 10.665 7.942 -24.998 1.00 15.48 150 ALA A N 1
ATOM 1372 C CA . ALA A 1 147 ? 10.865 9.037 -25.934 1.00 16.65 150 ALA A CA 1
ATOM 1373 C C . ALA A 1 147 ? 11.343 8.502 -27.288 1.00 16.00 150 ALA A C 1
ATOM 1374 O O . ALA A 1 147 ? 11.589 7.304 -27.426 1.00 18.02 150 ALA A O 1
ATOM 1381 N N . ASP A 1 148 ? 11.503 9.400 -28.253 1.00 18.91 151 ASP A N 1
ATOM 1382 C CA . ASP A 1 148 ? 11.684 9.008 -29.642 1.00 20.73 151 ASP A CA 1
ATOM 1383 C C . ASP A 1 148 ? 13.144 8.697 -29.976 1.00 16.69 151 ASP A C 1
ATOM 1384 O O . ASP A 1 148 ? 13.958 9.609 -30.097 1.00 18.28 151 ASP A O 1
ATOM 1393 N N . ASN A 1 149 ? 13.463 7.421 -30.171 1.00 17.31 152 ASN A N 1
ATOM 1394 C CA . ASN A 1 149 ? 14.817 7.035 -30.551 1.00 15.53 152 ASN A CA 1
ATOM 1395 C C . ASN A 1 149 ? 15.237 7.532 -31.928 1.00 17.30 152 ASN A C 1
ATOM 1396 O O . ASN A 1 149 ? 16.401 7.403 -32.278 1.00 16.07 152 ASN A O 1
ATOM 1407 N N . LYS A 1 150 ? 14.325 8.089 -32.718 1.00 16.57 153 LYS A N 1
ATOM 1408 C CA . LYS A 1 150 ? 14.724 8.658 -33.998 1.00 15.93 153 LYS A CA 1
ATOM 1409 C C . LYS A 1 150 ? 15.542 9.936 -33.842 1.00 15.81 153 LYS A C 1
ATOM 1410 O O . LYS A 1 150 ? 16.269 10.306 -34.760 1.00 17.61 153 LYS A O 1
ATOM 1429 N N . THR A 1 151 ? 15.435 10.610 -32.699 1.00 16.50 154 THR A N 1
ATOM 1430 C CA . THR A 1 151 ? 16.094 11.902 -32.533 1.00 14.14 154 THR A CA 1
ATOM 1431 C C . THR A 1 151 ? 17.055 11.936 -31.353 1.00 17.24 154 THR A C 1
ATOM 1432 O O . THR A 1 151 ? 16.886 11.211 -30.380 1.00 16.36 154 THR A O 1
ATOM 1443 N N . ARG A 1 152 ? 18.054 12.812 -31.436 1.00 16.00 155 ARG A N 1
ATOM 1444 C CA . ARG A 1 152 ? 18.975 12.998 -30.315 1.00 17.35 155 ARG A CA 1
ATOM 1445 C C . ARG A 1 152 ? 18.260 13.326 -29.024 1.00 17.36 155 ARG A C 1
ATOM 1446 O O . ARG A 1 152 ? 18.606 12.805 -27.957 1.00 17.79 155 ARG A O 1
ATOM 1467 N N . ALA A 1 153 ? 17.289 14.222 -29.105 1.00 17.55 156 ALA A N 1
ATOM 1468 C CA . ALA A 1 153 ? 16.580 14.665 -27.916 1.00 17.26 156 ALA A CA 1
ATOM 1469 C C . ALA A 1 153 ? 15.810 13.510 -27.281 1.00 19.10 156 ALA A C 1
ATOM 1470 O O . ALA A 1 153 ? 15.743 13.382 -26.049 1.00 18.39 156 ALA A O 1
ATOM 1477 N N . GLY A 1 154 ? 15.218 12.665 -28.118 1.00 18.42 157 GLY A N 1
ATOM 1478 C CA . GLY A 1 154 ? 14.466 11.538 -27.616 1.00 16.25 157 GLY A CA 1
ATOM 1479 C C . GLY A 1 154 ? 15.388 10.479 -27.019 1.00 15.69 157 GLY A C 1
ATOM 1480 O O . GLY A 1 154 ? 15.155 9.983 -25.921 1.00 16.15 157 GLY A O 1
ATOM 1484 N N . ARG A 1 155 ? 16.457 10.147 -27.736 1.00 15.41 158 ARG A N 1
ATOM 1485 C CA . ARG A 1 155 ? 17.439 9.195 -27.220 1.00 15.65 158 ARG A CA 1
ATOM 1486 C C . ARG A 1 155 ? 17.986 9.660 -25.869 1.00 15.10 158 ARG A C 1
ATOM 1487 O O . ARG A 1 155 ? 18.127 8.847 -24.948 1.00 15.39 158 ARG A O 1
ATOM 1508 N N . SER A 1 156 ? 18.244 10.961 -25.732 1.00 16.13 159 SER A N 1
ATOM 1509 C CA . SER A 1 156 ? 18.764 11.504 -24.481 1.00 15.10 159 SER A CA 1
ATOM 1510 C C . SER A 1 156 ? 17.792 11.204 -23.319 1.00 16.99 159 SER A C 1
ATOM 1511 O O . SER A 1 156 ? 18.219 10.842 -22.212 1.00 17.22 159 SER A O 1
ATOM 1519 N N . GLU A 1 157 ? 16.490 11.326 -23.561 1.00 15.01 160 GLU A N 1
ATOM 1520 C CA . GLU A 1 157 ? 15.498 11.087 -22.521 1.00 15.18 160 GLU A CA 1
ATOM 1521 C C . GLU A 1 157 ? 15.264 9.596 -22.256 1.00 15.28 160 GLU A C 1
ATOM 1522 O O . GLU A 1 157 ? 14.695 9.237 -21.233 1.00 17.51 160 GLU A O 1
ATOM 1534 N N . ASN A 1 158 ? 15.769 8.721 -23.124 1.00 14.60 161 ASN A N 1
ATOM 1535 C CA . ASN A 1 158 ? 15.728 7.277 -22.875 1.00 14.70 161 ASN A CA 1
ATOM 1536 C C . ASN A 1 158 ? 16.899 6.754 -22.034 1.00 15.49 161 ASN A C 1
ATOM 1537 O O . ASN A 1 158 ? 16.829 5.648 -21.492 1.00 16.82 161 ASN A O 1
ATOM 1548 N N . ARG A 1 159 ? 17.957 7.560 -21.919 1.00 14.95 162 ARG A N 1
ATOM 1549 C CA . ARG A 1 159 ? 19.173 7.169 -21.220 1.00 14.79 162 ARG A CA 1
ATOM 1550 C C . ARG A 1 159 ? 18.998 7.507 -19.756 1.00 15.40 162 ARG A C 1
ATOM 1551 O O . ARG A 1 159 ? 19.373 8.589 -19.329 1.00 14.58 162 ARG A O 1
ATOM 1572 N N . ARG A 1 160 ? 18.438 6.585 -18.984 1.00 14.84 163 ARG A N 1
ATOM 1573 C CA . ARG A 1 160 ? 17.898 6.961 -17.686 1.00 16.27 163 ARG A CA 1
ATOM 1574 C C . ARG A 1 160 ? 17.806 5.808 -16.717 1.00 15.72 163 ARG A C 1
ATOM 1575 O O . ARG A 1 160 ? 17.849 4.627 -17.091 1.00 16.08 163 ARG A O 1
ATOM 1596 N N . VAL A 1 161 ? 17.662 6.173 -15.450 1.00 15.15 164 VAL A N 1
ATOM 1597 C CA . VAL A 1 161 ? 17.161 5.293 -14.411 1.00 15.95 164 VAL A CA 1
ATOM 1598 C C . VAL A 1 161 ? 15.875 5.906 -13.886 1.00 16.55 164 VAL A C 1
ATOM 1599 O O . VAL A 1 161 ? 15.805 7.121 -13.656 1.00 17.05 164 VAL A O 1
ATOM 1612 N N . ALA A 1 162 ? 14.854 5.072 -13.753 1.00 15.94 165 ALA A N 1
ATOM 1613 C CA . ALA A 1 162 ? 13.604 5.449 -13.106 1.00 16.82 165 ALA A CA 1
ATOM 1614 C C . ALA A 1 162 ? 13.652 5.015 -11.645 1.00 15.57 165 ALA A C 1
ATOM 1615 O O . ALA A 1 162 ? 13.894 3.832 -11.361 1.00 18.02 165 ALA A O 1
ATOM 1622 N N . ILE A 1 163 ? 13.461 5.969 -10.740 1.00 16.91 166 ILE A N 1
ATOM 1623 C CA . ILE A 1 163 ? 13.337 5.689 -9.317 1.00 17.74 166 ILE A CA 1
ATOM 1624 C C . ILE A 1 163 ? 11.866 5.482 -9.007 1.00 21.69 166 ILE A C 1
ATOM 1625 O O . ILE A 1 163 ? 11.046 6.353 -9.286 1.00 25.66 166 ILE A O 1
ATOM 1641 N N . ILE A 1 164 ? 11.525 4.327 -8.452 1.00 16.83 167 ILE A N 1
ATOM 1642 C CA . ILE A 1 164 ? 10.133 3.978 -8.188 1.00 16.41 167 ILE A CA 1
ATOM 1643 C C . ILE A 1 164 ? 9.987 3.538 -6.745 1.00 16.79 167 ILE A C 1
ATOM 1644 O O . ILE A 1 164 ? 10.822 2.809 -6.222 1.00 18.17 167 ILE A O 1
ATOM 1660 N N . VAL A 1 165 ? 8.918 3.996 -6.101 1.00 15.42 168 VAL A N 1
ATOM 1661 C CA . VAL A 1 165 ? 8.542 3.510 -4.787 1.00 17.50 168 VAL A CA 1
ATOM 1662 C C . VAL A 1 165 ? 7.272 2.689 -4.993 1.00 18.75 168 VAL A C 1
ATOM 1663 O O . VAL A 1 165 ? 6.187 3.240 -5.144 1.00 20.02 168 VAL A O 1
ATOM 1676 N N . PRO A 1 166 ? 7.415 1.350 -5.062 1.00 18.06 169 PRO A N 1
ATOM 1677 C CA . PRO A 1 166 ? 6.241 0.542 -5.401 1.00 26.72 169 PRO A CA 1
ATOM 1678 C C . PRO A 1 166 ? 5.248 0.471 -4.254 1.00 26.20 169 PRO A C 1
ATOM 1679 O O . PRO A 1 166 ? 5.639 0.506 -3.093 1.00 28.70 169 PRO A O 1
ATOM 1690 N N . ALA A 1 167 ? 3.971 0.354 -4.590 1.00 30.86 170 ALA A N 1
ATOM 1691 C CA . ALA A 1 167 ? 2.930 0.281 -3.571 1.00 38.93 170 ALA A CA 1
ATOM 1692 C C . ALA A 1 167 ? 3.025 -1.010 -2.752 1.00 44.55 170 ALA A C 1
ATOM 1693 O O . ALA A 1 167 ? 2.900 -2.114 -3.285 1.00 47.27 170 ALA A O 1
#

Organism: Pseudomonas aeruginosa (strain ATCC 15692 / DSM 22644 / CIP 104116 / JCM 14847 / LMG 12228 / 1C / PRS 101 / PAO1) (NCBI:txid208964)

Foldseek 3Di:
DDDQKDFDPDLDQADDPVRLVNLLVVLLVCVVVPAQAKEKEFFAAPPDDQVSQQVSRQSNQVNSVVSNVVSPDDPVRYHGHYPGHPDAPADSVDPVRRRRRGIMGIDRDD

B-factor: mean 24.24, std 9.24, range [11.41, 74.97]

CATH classification: 3.30.1330.60

Solvent-accessible surface area: 6396 Å² total; per-residue (Å²): 105,115,56,74,85,12,77,11,35,85,78,106,28,199,24,91,100,110,36,88,89,26,4,47,119,25,2,133,52,31,58,85,103,128,55,118,76,0,65,0,35,0,7,2,9,72,129,52,102,121,33,92,1,57,128,4,0,79,103,1,0,76,28,0,0,23,3,1,95,128,9,43,7,71,64,100,54,18,40,53,102,18,55,3,59,76,134,66,109,35,74,22,184,64,198,76,7,24,44,65,0,28,16,0,24,16,59,68,51,154

Radius of gyration: 13.55 Å; Cα contacts (8 Å, |Δi|>4): 209; chains: 1; bounding box: 26×26×41 Å